Protein AF-A0A4Q2KKG2-F1 (afdb_monomer_lite)

Secondary structure (DSSP, 8-state):
-------------------------TTSPPHHHHHHHHHHHHHSPPPPPPPPPPPPPPPSS----------GGGGSPPPHHHHHHHHHHHHTTTT-PPPP-TTTTSS--SSSSSTT---SSSPPPPP-----SSSSPPPPTTSHHHHHHTTPPP----S---PPPP-------PPPPP-

Structure (mmCIF, N/CA/C/O backbone):
data_AF-A0A4Q2KKG2-F1
#
_entry.id   AF-A0A4Q2KKG2-F1
#
loop_
_atom_site.group_PDB
_atom_site.id
_atom_site.type_symbol
_atom_site.label_atom_id
_atom_site.label_alt_id
_atom_site.label_comp_id
_atom_site.label_asym_id
_atom_site.label_entity_id
_atom_site.label_seq_id
_atom_site.pdbx_PDB_ins_code
_atom_site.Cartn_x
_atom_site.Cartn_y
_atom_site.Cartn_z
_atom_site.occupancy
_atom_site.B_iso_or_equiv
_atom_site.auth_seq_id
_atom_site.auth_comp_id
_atom_site.auth_asym_id
_atom_site.auth_atom_id
_atom_site.pdbx_PDB_model_num
ATOM 1 N N . MET A 1 1 ? -82.188 29.270 29.504 1.00 36.91 1 MET A N 1
ATOM 2 C CA . MET A 1 1 ? -82.428 30.520 28.745 1.00 36.91 1 MET A CA 1
ATOM 3 C C . MET A 1 1 ? -81.160 30.789 27.943 1.00 36.91 1 MET A C 1
ATOM 5 O O . MET A 1 1 ? -80.137 31.021 28.559 1.00 36.91 1 MET A O 1
ATOM 9 N N . SER A 1 2 ? -81.101 30.351 26.677 1.00 42.38 2 SER A N 1
ATOM 10 C CA . SER A 1 2 ? -81.191 31.205 25.469 1.00 42.38 2 SER A CA 1
ATOM 11 C C . SER A 1 2 ? -80.157 32.347 25.517 1.00 42.38 2 SER A C 1
ATOM 13 O O . SER A 1 2 ? -80.208 33.150 26.438 1.00 42.38 2 SER A O 1
ATOM 15 N N . ARG A 1 3 ? -79.216 32.501 24.578 1.00 53.25 3 ARG A N 1
ATOM 16 C CA . ARG A 1 3 ? -79.430 32.648 23.129 1.00 53.25 3 ARG A CA 1
ATOM 17 C C . ARG A 1 3 ? -78.162 32.290 22.338 1.00 53.25 3 ARG A C 1
ATOM 19 O O . ARG A 1 3 ? -77.068 32.709 22.699 1.00 53.25 3 ARG A O 1
ATOM 26 N N . ASN A 1 4 ? -78.361 31.598 21.218 1.00 45.47 4 ASN A N 1
ATOM 27 C CA . ASN A 1 4 ? -77.428 31.524 20.093 1.00 45.47 4 ASN A CA 1
ATOM 28 C C . ASN A 1 4 ? -77.260 32.907 19.448 1.00 45.47 4 ASN A C 1
ATOM 30 O O . ASN A 1 4 ? -78.265 33.575 19.204 1.00 45.47 4 ASN A O 1
ATOM 34 N N . HIS A 1 5 ? -76.036 33.265 19.050 1.00 48.41 5 HIS A N 1
ATOM 35 C CA . HIS A 1 5 ? -75.810 34.204 17.952 1.00 48.41 5 HIS A CA 1
ATOM 36 C C . HIS A 1 5 ? -74.732 33.676 17.004 1.00 48.41 5 HIS A C 1
ATOM 38 O O . HIS A 1 5 ? -73.660 33.236 17.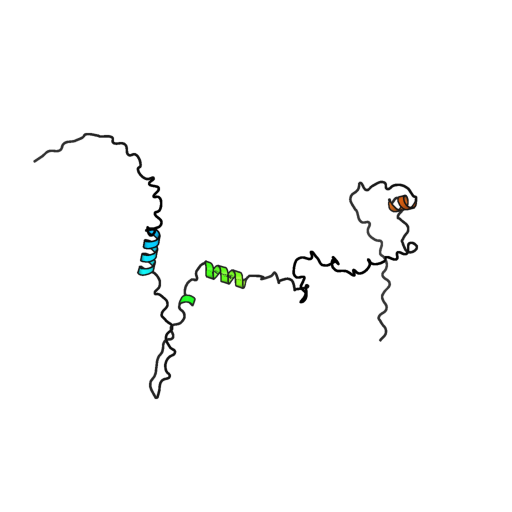408 1.00 48.41 5 HIS A O 1
ATOM 44 N N . LEU A 1 6 ? -75.117 33.685 15.734 1.00 45.44 6 LEU A N 1
ATOM 45 C CA . LEU A 1 6 ? -74.406 33.224 14.557 1.00 45.44 6 LEU A CA 1
ATOM 46 C C . LEU A 1 6 ? -73.546 34.371 13.993 1.00 45.44 6 LEU A C 1
ATOM 48 O O . LEU A 1 6 ? -74.016 35.504 13.954 1.00 45.44 6 LEU A O 1
ATOM 52 N N . ALA A 1 7 ? -72.375 34.004 13.466 1.00 46.03 7 ALA A N 1
ATOM 53 C CA . ALA A 1 7 ? -71.608 34.645 12.389 1.00 46.03 7 ALA A CA 1
ATOM 54 C C . ALA A 1 7 ? -70.982 36.042 12.595 1.00 46.03 7 ALA A C 1
ATOM 56 O O . ALA A 1 7 ? -71.674 37.053 12.623 1.00 46.03 7 ALA A O 1
ATOM 57 N N . LEU A 1 8 ? -69.645 36.100 12.492 1.00 47.59 8 LEU A N 1
ATOM 58 C CA . LEU A 1 8 ? -68.977 37.041 11.584 1.00 47.59 8 LEU A CA 1
ATOM 59 C C . LEU A 1 8 ? -67.579 36.525 11.202 1.00 47.59 8 LEU A C 1
ATOM 61 O O . LEU A 1 8 ? -66.758 36.215 12.060 1.00 47.59 8 LEU A O 1
ATOM 65 N N . ALA A 1 9 ? -67.343 36.407 9.898 1.00 49.50 9 ALA A N 1
ATOM 66 C CA . ALA A 1 9 ? -66.072 36.035 9.297 1.00 49.50 9 ALA A CA 1
ATOM 67 C C . ALA A 1 9 ? -65.031 37.155 9.451 1.00 49.50 9 ALA A C 1
ATOM 69 O O . ALA A 1 9 ? -65.341 38.321 9.207 1.00 49.50 9 ALA A O 1
ATOM 70 N N . LEU A 1 10 ? -63.786 36.791 9.767 1.00 48.16 10 LEU A N 1
ATOM 71 C CA . LEU A 1 10 ? -62.628 37.662 9.586 1.00 48.16 10 LEU A CA 1
ATOM 72 C C . LEU A 1 10 ? -61.458 36.832 9.051 1.00 48.16 10 LEU A C 1
ATOM 74 O O . LEU A 1 10 ? -60.843 36.038 9.758 1.00 48.16 10 LEU A O 1
ATOM 78 N N . LEU A 1 11 ? -61.223 37.005 7.751 1.00 51.19 11 LEU A N 1
ATOM 79 C CA . LEU A 1 11 ? -60.017 36.614 7.035 1.00 51.19 11 LEU A CA 1
ATOM 80 C C . LEU A 1 11 ? -58.808 37.294 7.691 1.00 51.19 11 LEU A C 1
ATOM 82 O O . LEU A 1 11 ? -58.611 38.494 7.519 1.00 51.19 11 LEU A O 1
ATOM 86 N N . PHE A 1 12 ? -57.984 36.523 8.396 1.00 50.44 12 PHE A N 1
ATOM 87 C CA . PHE A 1 12 ? -56.599 36.885 8.677 1.00 50.44 12 PHE A CA 1
ATOM 88 C C . PHE A 1 12 ? -55.702 35.900 7.936 1.00 50.44 12 PHE A C 1
ATOM 90 O O . PHE A 1 12 ? -55.772 34.692 8.152 1.00 50.44 12 PHE A O 1
ATOM 97 N N . GLY A 1 13 ? -54.915 36.430 7.000 1.00 46.22 13 GLY A N 1
ATOM 98 C CA . GLY A 1 13 ? -53.986 35.659 6.190 1.00 46.22 13 GLY A CA 1
ATOM 99 C C . GLY A 1 13 ? -52.983 34.914 7.062 1.00 46.22 13 GLY A C 1
ATOM 100 O O . GLY A 1 13 ? -52.224 35.518 7.816 1.00 46.22 13 GLY A O 1
ATOM 101 N N . THR A 1 14 ? -52.966 33.593 6.937 1.00 48.88 14 THR A N 1
ATOM 102 C CA . THR A 1 14 ? -51.909 32.741 7.470 1.00 48.88 14 THR A CA 1
ATOM 103 C C . THR A 1 14 ? -50.704 32.837 6.539 1.00 48.88 14 THR A C 1
ATOM 105 O O . THR A 1 14 ? -50.600 32.093 5.564 1.00 48.88 14 THR A O 1
ATOM 108 N N . ALA A 1 15 ? -49.798 33.774 6.812 1.00 54.59 15 ALA A N 1
ATOM 109 C CA . ALA A 1 15 ? -48.428 33.645 6.335 1.00 54.59 15 ALA A CA 1
ATOM 110 C C . ALA A 1 15 ? -47.778 32.473 7.098 1.00 54.59 15 ALA A C 1
ATOM 112 O O . ALA A 1 15 ? -47.859 32.456 8.330 1.00 54.59 15 ALA A O 1
ATOM 113 N N . PRO A 1 16 ? -47.161 31.480 6.431 1.00 49.91 16 PRO A N 1
ATOM 114 C CA . PRO A 1 16 ? -46.414 30.448 7.131 1.00 49.91 16 PRO A CA 1
ATOM 115 C C . PRO A 1 16 ? -45.134 31.074 7.696 1.0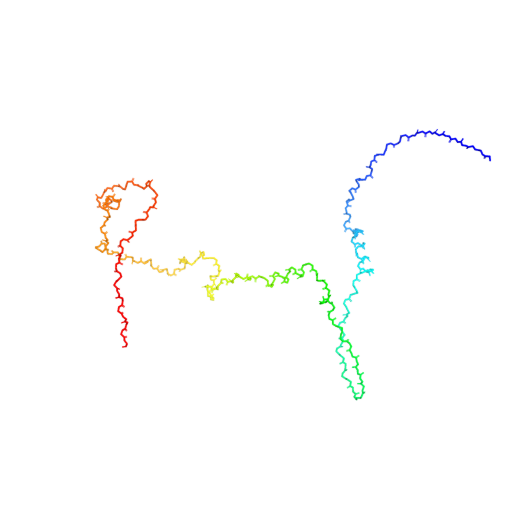0 49.91 16 PRO A C 1
ATOM 117 O O . PRO A 1 16 ? -44.154 31.303 6.992 1.00 49.91 16 PRO A O 1
ATOM 120 N N . LEU A 1 17 ? -45.169 31.374 8.990 1.00 52.78 17 LEU A N 1
ATOM 121 C CA . LEU A 1 17 ? -44.022 31.753 9.801 1.00 52.78 17 LEU A CA 1
ATOM 122 C C . LEU A 1 17 ? -43.310 30.466 10.253 1.00 52.78 17 LEU A C 1
ATOM 124 O O . LEU A 1 17 ? -43.498 30.014 11.376 1.00 52.78 17 LEU A O 1
ATOM 128 N N . ALA A 1 18 ? -42.561 29.817 9.361 1.00 49.69 18 ALA A N 1
ATOM 129 C CA . ALA A 1 18 ? -41.741 28.651 9.713 1.00 49.69 18 ALA A CA 1
ATOM 130 C C . ALA A 1 18 ? -40.532 28.505 8.776 1.00 49.69 18 ALA A C 1
ATOM 132 O O . ALA A 1 18 ? -40.305 27.467 8.168 1.00 49.69 18 ALA A O 1
ATOM 133 N N . ALA A 1 19 ? -39.755 29.575 8.651 1.00 48.41 19 ALA A N 1
ATOM 134 C CA . ALA A 1 19 ? -38.371 29.516 8.199 1.00 48.41 19 ALA A CA 1
ATOM 135 C C . ALA A 1 19 ? -37.532 30.292 9.218 1.00 48.41 19 ALA A C 1
ATOM 137 O O . ALA A 1 19 ? -36.989 31.352 8.929 1.00 48.41 19 ALA A O 1
ATOM 138 N N . GLN A 1 20 ? -37.515 29.807 10.462 1.00 52.31 20 GLN A N 1
ATOM 139 C CA . GLN A 1 20 ? -36.509 30.245 11.421 1.00 52.31 20 GLN A CA 1
ATOM 140 C C . GLN A 1 20 ? -35.276 29.385 11.164 1.00 52.31 20 GLN A C 1
ATOM 142 O O . GLN A 1 20 ? -35.143 28.291 11.705 1.00 52.31 20 GLN A O 1
ATOM 147 N N . THR A 1 21 ? -34.404 29.854 10.274 1.00 49.19 21 THR A N 1
ATOM 148 C CA . THR A 1 21 ? -33.001 29.444 10.275 1.00 49.19 21 THR A CA 1
ATOM 149 C C . THR A 1 21 ? -32.416 29.957 11.583 1.00 49.19 21 THR A C 1
ATOM 151 O O . THR A 1 21 ? -32.033 31.120 11.686 1.00 49.19 21 THR A O 1
ATOM 154 N N . ALA A 1 22 ? -32.461 29.125 12.620 1.00 54.97 22 ALA A N 1
ATOM 155 C CA . ALA A 1 22 ? -31.718 29.385 13.835 1.00 54.97 22 ALA A CA 1
ATOM 156 C C . ALA A 1 22 ? -30.234 29.231 13.486 1.00 54.97 22 ALA A C 1
ATOM 158 O O . ALA A 1 22 ? -29.765 28.120 13.240 1.00 54.97 22 ALA A O 1
ATOM 159 N N . ASP A 1 23 ? -29.522 30.355 13.416 1.00 50.38 23 ASP A N 1
ATOM 160 C CA . ASP A 1 23 ? -28.075 30.375 13.596 1.00 50.38 23 ASP A CA 1
ATOM 161 C C . ASP A 1 23 ? -27.766 29.585 14.874 1.00 50.38 23 ASP A C 1
ATOM 163 O O . ASP A 1 23 ? -28.239 29.920 15.963 1.00 50.38 23 ASP A O 1
ATOM 167 N N . ARG A 1 24 ? -27.058 28.466 14.716 1.00 56.72 24 ARG A N 1
ATOM 168 C CA . ARG A 1 24 ? -26.729 27.553 15.809 1.00 56.72 24 ARG A CA 1
ATOM 169 C C . ARG A 1 24 ? -25.682 28.239 16.686 1.00 56.72 24 ARG A C 1
ATOM 171 O O . ARG A 1 24 ? -24.545 28.420 16.259 1.00 56.72 24 ARG A O 1
ATOM 178 N N . ASP A 1 25 ? -26.078 28.649 17.886 1.00 57.16 25 ASP A N 1
ATOM 179 C CA . ASP A 1 25 ? -25.162 29.156 18.906 1.00 57.16 25 ASP A CA 1
ATOM 180 C C . ASP A 1 25 ? -24.184 28.033 19.309 1.00 57.16 25 ASP A C 1
ATOM 182 O O . ASP A 1 25 ? -24.644 26.975 19.750 1.00 57.16 25 ASP A O 1
ATOM 186 N N . PRO A 1 26 ? -22.854 28.210 19.170 1.00 57.62 26 PRO A N 1
ATOM 187 C CA . PRO A 1 26 ? -21.859 27.165 19.439 1.00 57.62 26 PRO A CA 1
ATOM 188 C C . PRO A 1 26 ? -21.769 26.724 20.914 1.00 57.62 26 PRO A C 1
ATOM 190 O O . PRO A 1 26 ? -20.940 25.877 21.238 1.00 57.62 26 PRO A O 1
ATOM 193 N N . GLY A 1 27 ? -22.589 27.291 21.807 1.00 61.19 27 GLY A N 1
ATOM 194 C CA . GLY A 1 27 ? -22.712 26.892 23.212 1.00 61.19 27 GLY A CA 1
ATOM 195 C C . GLY A 1 27 ? -24.001 26.145 23.577 1.00 61.19 27 GLY A C 1
ATOM 196 O O . GLY A 1 27 ? -24.140 25.741 24.730 1.00 61.19 27 GLY A O 1
ATOM 197 N N . THR A 1 28 ? -24.941 25.960 22.643 1.00 62.03 28 THR A N 1
ATOM 198 C CA . THR A 1 28 ? -26.201 25.244 22.905 1.00 62.03 28 THR A CA 1
ATOM 199 C C . THR A 1 28 ? -26.062 23.785 22.468 1.00 62.03 28 THR A C 1
ATOM 201 O O . THR A 1 28 ? -25.843 23.519 21.285 1.00 62.03 28 THR A O 1
ATOM 204 N N . THR A 1 29 ? -26.182 22.843 23.411 1.00 67.19 29 THR A N 1
ATOM 205 C CA . THR A 1 29 ? -26.264 21.406 23.109 1.00 67.19 29 THR A CA 1
ATOM 206 C C . THR A 1 29 ? -27.388 21.169 22.108 1.00 67.19 29 THR A C 1
ATOM 208 O O . THR A 1 29 ? -28.479 21.726 22.242 1.00 67.19 29 THR A O 1
ATOM 211 N N . ASP A 1 30 ? -27.114 20.393 21.058 1.00 83.69 30 ASP A N 1
ATOM 212 C CA . ASP A 1 30 ? -28.139 20.046 20.083 1.00 83.69 30 ASP A CA 1
ATOM 213 C C . ASP A 1 30 ? -29.253 19.281 20.818 1.00 83.69 30 ASP A C 1
ATOM 215 O O . ASP A 1 30 ? -28.981 18.195 21.335 1.00 83.69 30 ASP A O 1
ATOM 219 N N . PRO A 1 31 ? -30.499 19.794 20.883 1.00 84.44 31 PRO A N 1
ATOM 220 C CA . PRO A 1 31 ? -31.584 19.100 21.578 1.00 84.44 31 PRO A CA 1
ATOM 221 C C . PRO A 1 31 ? -31.833 17.696 21.007 1.00 84.44 31 PRO A C 1
ATOM 223 O O . PRO A 1 31 ? -32.410 16.844 21.680 1.00 84.44 31 PRO A O 1
ATOM 226 N N . VAL A 1 32 ? -31.396 17.443 19.768 1.00 88.38 32 VAL A N 1
ATOM 227 C CA . VAL A 1 32 ? -31.414 16.117 19.151 1.00 88.38 32 VAL A CA 1
ATOM 228 C C . VAL A 1 32 ? -30.362 15.193 19.772 1.00 88.38 32 VAL A C 1
ATOM 230 O O . VAL A 1 32 ? -30.691 14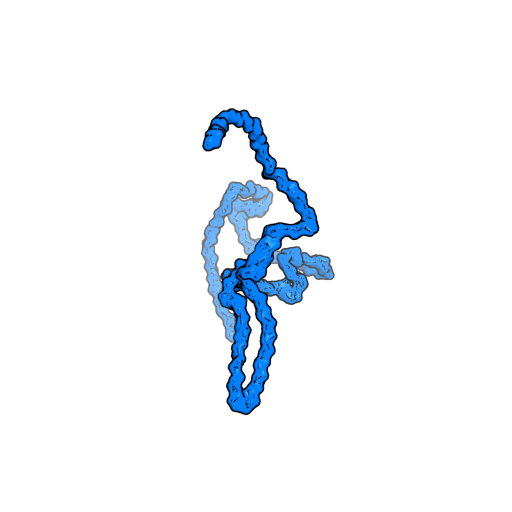.057 20.103 1.00 88.38 32 VAL A O 1
ATOM 233 N N . GLU A 1 33 ? -29.127 15.659 19.971 1.00 87.75 33 GLU A N 1
ATOM 234 C CA . GLU A 1 33 ? -28.077 14.862 20.625 1.00 87.75 33 GLU A CA 1
ATOM 235 C C . GLU A 1 33 ? -28.433 14.564 22.083 1.00 87.75 33 GLU A C 1
ATOM 237 O O . GLU A 1 33 ? -28.326 13.418 22.511 1.00 87.75 33 GLU A O 1
ATOM 242 N N . GLU A 1 34 ? -28.975 15.544 22.809 1.00 91.38 34 GLU A N 1
ATOM 243 C CA . GLU A 1 34 ? -29.440 15.348 24.188 1.00 91.38 34 GLU A CA 1
ATOM 244 C C . GLU A 1 34 ? -30.563 14.298 24.272 1.00 91.38 34 GLU A C 1
ATOM 246 O O . GLU A 1 34 ? -30.573 13.454 25.169 1.00 91.38 34 GLU A O 1
ATOM 251 N N . ALA A 1 35 ? -31.483 14.285 23.301 1.00 90.62 35 ALA A N 1
ATOM 252 C CA . ALA A 1 35 ? -32.517 13.257 23.219 1.00 90.62 35 ALA A CA 1
ATOM 253 C C . ALA A 1 35 ? -31.937 11.859 22.935 1.00 90.62 35 ALA A C 1
ATOM 255 O O . ALA A 1 35 ? -32.428 10.869 23.487 1.00 90.62 35 ALA A O 1
ATOM 256 N N . PHE A 1 36 ? -30.895 11.758 22.102 1.00 92.62 36 PHE A N 1
ATOM 257 C CA . PHE A 1 36 ? -30.202 10.492 21.845 1.00 92.62 36 PHE A CA 1
ATOM 258 C C . PHE A 1 36 ? -29.398 10.001 23.052 1.00 92.62 36 PHE A C 1
ATOM 260 O O . PHE A 1 36 ? -29.354 8.792 23.292 1.00 92.62 36 PHE A O 1
ATOM 267 N N . ASP A 1 37 ? -28.795 10.902 23.823 1.00 89.81 37 ASP A N 1
ATOM 268 C CA . ASP A 1 37 ? -28.086 10.558 25.058 1.00 89.81 37 ASP A CA 1
ATOM 269 C C . ASP A 1 37 ? -29.063 10.093 26.139 1.00 89.81 37 ASP A C 1
ATOM 271 O O . ASP A 1 37 ? -28.890 9.012 26.696 1.00 89.81 37 ASP A O 1
ATOM 275 N N . ALA A 1 38 ? -30.178 10.804 26.329 1.00 91.62 38 A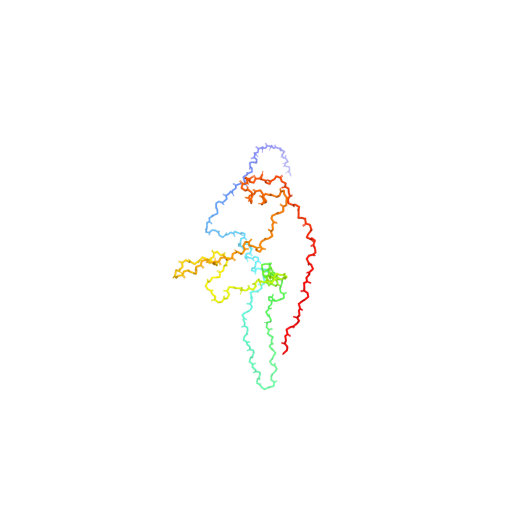LA A N 1
ATOM 276 C CA . ALA A 1 38 ? -31.236 10.377 27.242 1.00 91.62 38 ALA A CA 1
ATOM 277 C C . ALA A 1 38 ? -31.838 9.014 26.849 1.00 91.62 38 ALA A C 1
ATOM 279 O O . ALA A 1 38 ? -32.152 8.191 27.711 1.00 91.62 38 ALA A O 1
ATOM 280 N N . ALA A 1 39 ? -31.990 8.744 25.547 1.00 92.25 39 ALA A N 1
ATOM 281 C CA . ALA A 1 39 ? -32.441 7.442 25.062 1.00 92.25 39 ALA A CA 1
ATOM 282 C C . ALA A 1 39 ? -31.402 6.337 25.312 1.00 92.25 39 ALA A C 1
ATOM 284 O O . ALA A 1 39 ? -31.783 5.225 25.682 1.00 92.25 39 ALA A O 1
ATOM 285 N N . ARG A 1 40 ? -30.105 6.631 25.144 1.00 86.88 40 ARG A N 1
ATOM 286 C CA . ARG A 1 40 ? -29.012 5.708 25.489 1.00 86.88 40 ARG A CA 1
ATOM 287 C C . ARG A 1 40 ? -28.949 5.434 26.988 1.00 86.88 40 ARG A C 1
ATOM 289 O O . ARG A 1 40 ? -28.760 4.287 27.364 1.00 86.88 40 ARG A O 1
ATOM 296 N N . ASP A 1 41 ? -29.193 6.420 27.835 1.00 87.88 41 ASP A N 1
ATOM 297 C CA . ASP A 1 41 ? -29.216 6.204 29.283 1.00 87.88 41 ASP A CA 1
ATOM 298 C C . ASP A 1 41 ? -30.447 5.401 29.728 1.00 87.88 41 ASP A C 1
ATOM 300 O O . ASP A 1 41 ? -30.359 4.553 30.616 1.00 87.88 41 ASP A O 1
ATOM 304 N N . ALA A 1 42 ? -31.604 5.638 29.100 1.00 91.50 42 ALA A N 1
ATOM 305 C CA . ALA A 1 42 ? -32.852 4.964 29.455 1.00 91.50 42 ALA A CA 1
ATOM 306 C C . ALA A 1 42 ? -32.964 3.535 28.894 1.00 91.50 42 ALA A C 1
ATOM 308 O O . ALA A 1 42 ? -33.526 2.658 29.552 1.00 91.50 42 ALA A O 1
ATOM 309 N N . TYR A 1 43 ? -32.473 3.307 27.673 1.00 87.94 43 TYR A N 1
ATOM 310 C CA . TYR A 1 43 ? -32.681 2.062 26.922 1.00 87.94 43 TYR A CA 1
ATOM 311 C C . TYR A 1 43 ? -31.390 1.427 26.400 1.00 87.94 43 TYR A C 1
ATOM 313 O O . TYR A 1 43 ? -31.435 0.337 25.824 1.00 87.94 43 TYR A O 1
ATOM 321 N N . GLY A 1 44 ? -30.249 2.095 26.553 1.00 81.12 44 GLY A N 1
ATOM 322 C CA . GLY A 1 44 ? -28.964 1.570 26.125 1.00 81.12 44 GLY A CA 1
ATOM 323 C C . GLY A 1 44 ? -28.486 0.420 27.009 1.00 81.12 44 GLY A C 1
ATOM 324 O O . GLY A 1 44 ? -28.976 0.204 28.122 1.00 81.12 44 GLY A O 1
ATOM 325 N N . PRO A 1 45 ? -27.533 -0.373 26.501 1.00 76.38 45 PRO A N 1
ATOM 326 C CA . PRO A 1 45 ? -26.959 -1.462 27.268 1.00 76.38 45 PRO A CA 1
ATOM 327 C C . PRO A 1 45 ? -26.250 -0.908 28.513 1.00 76.38 45 PRO A C 1
ATOM 329 O O . PRO A 1 45 ? -25.622 0.151 28.436 1.00 76.38 45 PRO A O 1
ATOM 332 N N . PRO A 1 46 ? -26.289 -1.628 29.648 1.00 74.00 46 PRO A N 1
ATOM 333 C CA . PRO A 1 46 ? -25.511 -1.233 30.810 1.00 74.00 46 PRO A CA 1
ATOM 334 C C . PRO A 1 46 ? -24.021 -1.169 30.431 1.00 74.00 46 PRO A C 1
ATOM 336 O O . PRO A 1 46 ? -23.559 -2.016 29.650 1.00 74.00 46 PRO A O 1
ATOM 339 N N . PRO A 1 47 ? -23.265 -0.192 30.966 1.00 70.88 47 PRO A N 1
ATOM 340 C CA . PRO A 1 47 ? -21.834 -0.091 30.714 1.00 70.88 47 PRO A CA 1
ATOM 341 C C . PRO A 1 47 ? -21.132 -1.399 31.109 1.00 70.88 47 PRO A C 1
ATOM 343 O O . PRO A 1 47 ? -21.611 -2.106 32.006 1.00 70.88 47 PRO A O 1
ATOM 346 N N . PRO A 1 48 ? -20.017 -1.755 30.442 1.00 68.50 48 PRO A N 1
ATOM 347 C CA . PRO A 1 48 ? -19.299 -2.981 30.753 1.00 68.50 48 PRO A CA 1
ATOM 348 C C . PRO A 1 48 ? -18.921 -2.990 32.234 1.00 68.50 48 PRO A C 1
ATOM 350 O O . PRO A 1 48 ? -18.384 -2.012 32.760 1.00 68.50 48 PRO A O 1
ATOM 353 N N . ALA A 1 49 ? -19.239 -4.093 32.912 1.00 67.19 49 ALA A N 1
ATOM 354 C CA . ALA A 1 49 ? -18.842 -4.265 34.298 1.00 67.19 49 ALA A CA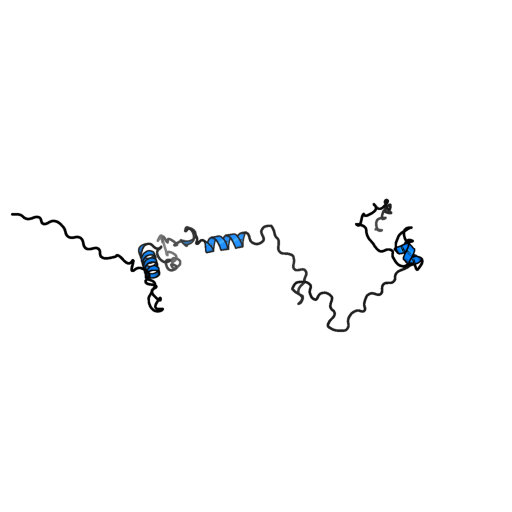 1
ATOM 355 C C . ALA A 1 49 ? -17.305 -4.220 34.386 1.00 67.19 49 ALA A C 1
ATOM 357 O O . ALA A 1 49 ? -16.634 -4.760 33.500 1.00 67.19 49 ALA A O 1
ATOM 358 N N . PRO A 1 50 ? -16.734 -3.591 35.428 1.00 65.25 50 PRO A N 1
ATOM 359 C CA . PRO A 1 50 ? -15.294 -3.625 35.636 1.00 65.25 50 PRO A CA 1
ATOM 360 C C . PRO A 1 50 ? -14.812 -5.083 35.720 1.00 65.25 50 PRO A C 1
ATOM 362 O O . PRO A 1 50 ? -15.559 -5.940 36.209 1.00 65.25 50 PRO A O 1
ATOM 365 N N . PRO A 1 51 ? -13.581 -5.380 35.260 1.00 64.88 51 PRO A N 1
ATOM 366 C CA . PRO A 1 51 ? -13.032 -6.726 35.342 1.00 64.88 51 PRO A CA 1
ATOM 367 C C . PRO A 1 51 ? -13.043 -7.180 36.803 1.00 64.88 51 PRO A C 1
ATOM 369 O O . PRO A 1 51 ? -12.468 -6.522 37.673 1.00 64.88 51 PRO A O 1
ATOM 372 N N . GLN A 1 52 ? -13.749 -8.277 37.079 1.00 63.75 52 GLN A N 1
ATOM 373 C CA . GLN A 1 52 ? -13.761 -8.862 38.414 1.00 63.75 52 GLN A CA 1
ATOM 374 C C . GLN A 1 52 ? -12.428 -9.575 38.664 1.00 63.75 52 GLN A C 1
ATOM 376 O O . GLN A 1 52 ? -11.892 -10.181 37.733 1.00 63.75 52 GLN A O 1
ATOM 381 N N . PRO A 1 53 ? -11.880 -9.500 39.890 1.00 64.19 53 PRO A N 1
ATOM 382 C CA . PRO A 1 53 ? -10.669 -10.232 40.232 1.00 64.19 53 PRO A CA 1
ATOM 383 C C . PRO A 1 53 ? -10.883 -11.736 40.025 1.00 64.19 53 PRO A C 1
ATOM 385 O O . PRO A 1 53 ? -11.983 -12.250 40.247 1.00 64.19 53 PRO A O 1
ATOM 388 N N . ASP A 1 54 ? -9.825 -12.436 39.613 1.00 69.56 54 ASP A N 1
ATOM 389 C CA . ASP A 1 54 ? -9.811 -13.896 39.647 1.00 69.56 54 ASP A CA 1
ATOM 390 C C . ASP A 1 54 ? -10.121 -14.361 41.071 1.00 69.56 54 ASP A C 1
ATOM 392 O O . ASP A 1 54 ? -9.617 -13.803 42.049 1.00 69.56 54 ASP A O 1
ATOM 396 N N . CYS A 1 55 ? -10.981 -15.368 41.188 1.00 72.00 55 CYS A N 1
ATOM 397 C CA . CYS A 1 55 ? -11.408 -15.830 42.494 1.00 72.00 55 CYS A CA 1
ATOM 398 C C . CYS A 1 55 ? -10.257 -16.402 43.305 1.00 72.00 55 CYS A C 1
ATOM 400 O O . CYS A 1 55 ? -9.426 -17.157 42.795 1.00 72.00 55 CYS A O 1
ATOM 402 N N . GLU A 1 56 ? -10.260 -16.074 44.593 1.00 73.81 56 GLU A N 1
ATOM 403 C CA . GLU A 1 56 ? -9.370 -16.697 45.559 1.00 73.81 56 GLU A CA 1
ATOM 404 C C . GLU A 1 56 ? -9.616 -18.212 45.575 1.00 73.81 56 GLU A C 1
ATOM 406 O O . GLU A 1 56 ? -10.752 -18.688 45.480 1.00 73.81 56 GLU A O 1
ATOM 411 N N . GLN A 1 57 ? -8.529 -18.982 45.646 1.00 72.31 57 GLN A N 1
ATOM 412 C CA . GLN A 1 57 ? -8.628 -20.433 45.749 1.00 72.31 57 GLN A CA 1
ATOM 413 C C . GLN A 1 57 ? -9.274 -20.803 47.091 1.00 72.31 57 GLN A C 1
ATOM 415 O O . GLN A 1 57 ? -8.846 -20.279 48.120 1.00 72.31 57 GLN A O 1
ATOM 420 N N . PRO A 1 58 ? -10.271 -21.706 47.109 1.00 74.25 58 PRO A N 1
ATOM 421 C CA . PRO A 1 58 ? -10.881 -22.140 48.358 1.00 74.25 58 PRO A CA 1
ATOM 422 C C . PRO A 1 58 ? -9.861 -22.862 49.244 1.00 74.25 58 PRO A C 1
ATOM 424 O O . PRO A 1 58 ? -9.122 -23.729 48.770 1.00 74.25 58 PRO A O 1
ATOM 427 N N . GLU A 1 59 ? -9.870 -22.569 50.546 1.00 79.69 59 GLU A N 1
ATOM 428 C CA . GLU A 1 59 ? -9.162 -23.368 51.547 1.00 79.69 59 GLU A CA 1
ATOM 429 C C . GLU A 1 59 ? -10.119 -24.376 52.206 1.00 79.69 59 GLU A C 1
ATOM 431 O O . GLU A 1 59 ? -11.163 -24.025 52.754 1.00 79.69 59 GLU A O 1
ATOM 436 N N . GLY A 1 60 ? -9.757 -25.661 52.183 1.00 80.06 60 GLY A N 1
ATOM 437 C CA . GLY A 1 60 ? -10.527 -26.720 52.840 1.00 80.06 60 GLY A CA 1
ATOM 438 C C . GLY A 1 60 ? -11.691 -27.262 52.001 1.00 80.06 60 GLY A C 1
ATOM 439 O O . GLY A 1 60 ? -11.520 -27.584 50.830 1.00 80.06 60 GLY A O 1
ATOM 440 N N . ASN A 1 61 ? -12.860 -27.450 52.623 1.00 82.69 61 ASN A N 1
ATOM 441 C CA . ASN A 1 61 ? -14.014 -28.149 52.026 1.00 82.69 61 ASN A CA 1
ATOM 442 C C . ASN A 1 61 ? -15.103 -27.192 51.504 1.00 82.69 61 ASN A C 1
ATOM 444 O O . ASN A 1 61 ? -16.265 -27.583 51.379 1.00 82.69 61 ASN A O 1
ATOM 448 N N . GLU A 1 62 ? -14.756 -25.929 51.263 1.00 81.38 62 GLU A N 1
ATOM 449 C CA . GLU A 1 62 ? -15.682 -24.915 50.769 1.00 81.38 62 GLU A CA 1
ATOM 450 C C . GLU A 1 62 ? -15.767 -24.954 49.237 1.00 81.38 62 GLU A C 1
ATOM 452 O O . GLU A 1 62 ? -14.754 -24.938 48.538 1.00 81.38 62 GLU A O 1
ATOM 457 N N . ILE A 1 63 ? -16.988 -25.009 48.701 1.00 78.56 63 ILE A N 1
ATOM 458 C CA . ILE A 1 63 ? -17.224 -24.910 47.259 1.00 78.56 63 ILE A CA 1
ATOM 459 C C . ILE A 1 63 ? -17.405 -23.431 46.922 1.00 78.56 63 ILE A C 1
ATOM 461 O O . ILE A 1 63 ? -18.497 -22.883 47.071 1.00 78.56 63 ILE A O 1
ATOM 465 N N . VAL A 1 64 ? -16.341 -22.791 46.442 1.00 77.38 64 VAL A N 1
ATOM 466 C CA . VAL A 1 64 ? -16.411 -21.429 45.903 1.00 77.38 64 VAL A CA 1
ATOM 467 C C . VAL A 1 64 ? -16.909 -21.500 44.456 1.00 77.38 64 VAL A C 1
ATOM 469 O O . VAL A 1 64 ? -16.205 -21.973 43.563 1.00 77.38 64 VAL A O 1
ATOM 472 N N . VAL A 1 65 ? -18.151 -21.060 44.222 1.00 76.69 65 VAL A N 1
ATOM 473 C CA . VAL A 1 65 ? -18.740 -20.950 42.877 1.00 76.69 65 VAL A CA 1
ATOM 474 C C . VAL A 1 65 ? -18.570 -19.524 42.380 1.00 76.69 65 VAL A C 1
ATOM 476 O O . VAL A 1 65 ? -19.304 -18.621 42.776 1.00 76.69 65 VAL A O 1
ATOM 479 N N . CYS A 1 66 ? -17.621 -19.339 41.472 1.00 73.94 66 CYS A N 1
ATOM 480 C CA . CYS A 1 66 ? -17.409 -18.072 40.797 1.00 73.94 66 CYS A CA 1
ATOM 481 C C . CYS A 1 66 ? -17.934 -18.100 39.370 1.00 73.94 66 CYS A C 1
ATOM 483 O O . CYS A 1 66 ? -17.529 -18.939 38.565 1.00 73.94 66 CYS A O 1
ATOM 485 N N . ALA A 1 67 ? -18.802 -17.148 39.037 1.00 68.06 67 ALA A N 1
ATOM 486 C CA . ALA A 1 67 ? -19.190 -16.892 37.660 1.00 68.06 67 ALA A CA 1
ATOM 487 C C . ALA A 1 67 ? -18.217 -15.874 37.058 1.00 68.06 67 ALA A C 1
ATOM 489 O O . ALA A 1 67 ? -18.227 -14.701 37.434 1.00 68.06 67 ALA A O 1
ATOM 490 N N . ARG A 1 68 ? -17.377 -16.311 36.112 1.00 67.12 68 ARG A N 1
ATOM 491 C CA . ARG A 1 68 ? -16.650 -15.365 35.259 1.00 67.12 68 ARG A CA 1
ATOM 492 C C . ARG A 1 68 ? -17.671 -14.688 34.356 1.00 67.12 68 ARG A C 1
ATOM 494 O O . ARG A 1 68 ? -18.391 -15.366 33.627 1.00 67.12 68 ARG A O 1
ATOM 501 N N . LEU A 1 69 ? -17.746 -13.364 34.427 1.00 68.88 69 LEU A N 1
ATOM 502 C CA . LEU A 1 69 ? -18.506 -12.589 33.457 1.00 68.88 69 LEU A CA 1
ATOM 503 C C . LEU A 1 69 ? -17.767 -12.695 32.124 1.00 68.88 69 LEU A C 1
ATOM 505 O O . LEU A 1 69 ? -16.691 -12.129 31.955 1.00 68.88 69 LEU A O 1
ATOM 509 N N . GLU A 1 70 ? -18.316 -13.487 31.207 1.00 68.25 70 GLU A N 1
ATOM 510 C CA . GLU A 1 70 ? -17.818 -13.536 29.838 1.00 68.25 70 GLU A CA 1
ATOM 511 C C . GLU A 1 70 ? -18.010 -12.170 29.179 1.00 68.25 70 GLU A C 1
ATOM 513 O O . GLU A 1 70 ? -18.985 -11.464 29.458 1.00 68.25 70 GLU A O 1
ATOM 518 N N . GLU A 1 71 ? -17.082 -11.813 28.294 1.00 70.88 71 GLU A N 1
ATOM 519 C CA . GLU A 1 71 ? -17.137 -10.579 27.518 1.00 70.88 71 GLU A CA 1
ATOM 520 C C . GLU A 1 71 ? -18.432 -10.540 26.694 1.00 70.88 71 GLU A C 1
ATOM 522 O O . GLU A 1 71 ? -18.587 -11.251 25.707 1.00 70.88 71 GLU A O 1
ATOM 527 N N . GLN A 1 72 ? -19.411 -9.743 27.113 1.00 71.75 72 GLN A N 1
ATOM 528 C CA . GLN A 1 72 ? -20.754 -9.797 26.529 1.00 71.75 72 GLN A CA 1
ATOM 529 C C . GLN A 1 72 ? -20.804 -9.242 25.098 1.00 71.75 72 GLN A C 1
ATOM 531 O O . GLN A 1 72 ? -21.751 -9.533 24.368 1.00 71.75 72 GLN A O 1
ATOM 536 N N . SER A 1 73 ? -19.807 -8.454 24.670 1.00 70.81 73 SER A N 1
ATOM 537 C CA . SER A 1 73 ? -19.743 -7.921 23.299 1.00 70.81 73 SER A CA 1
ATOM 538 C C . SER A 1 73 ? -19.658 -9.006 22.224 1.00 70.81 73 SER A C 1
ATOM 540 O O . SER A 1 73 ? -20.123 -8.778 21.112 1.00 70.81 73 SER A O 1
ATOM 542 N N . GLN A 1 74 ? -19.165 -10.206 22.548 1.00 70.81 74 GLN A N 1
ATOM 543 C CA . GLN A 1 74 ? -19.085 -11.313 21.588 1.00 70.81 74 GLN A CA 1
ATOM 544 C C . GLN A 1 74 ? -20.457 -11.881 21.181 1.00 70.81 74 GLN A C 1
ATOM 546 O O . GLN A 1 74 ? -20.578 -12.468 20.110 1.00 70.81 74 GLN A O 1
ATOM 551 N N . PHE A 1 75 ? -21.488 -11.694 22.012 1.00 76.75 75 PHE A N 1
ATOM 552 C CA . PHE A 1 75 ? -22.858 -12.155 21.749 1.00 76.75 75 PHE A CA 1
ATOM 553 C C . PHE A 1 75 ? -23.767 -11.053 21.194 1.00 76.75 75 PHE A C 1
ATOM 555 O O . PHE A 1 75 ? -24.949 -11.289 20.939 1.00 76.75 75 PHE A O 1
ATOM 562 N N . ARG A 1 76 ? -23.244 -9.834 21.038 1.00 79.00 76 ARG A N 1
ATOM 563 C CA . ARG A 1 76 ? -23.984 -8.700 20.487 1.00 79.00 76 ARG A CA 1
ATOM 564 C C . ARG A 1 76 ? -23.778 -8.630 18.979 1.00 79.00 76 ARG A C 1
ATOM 566 O O . ARG A 1 76 ? -22.744 -9.045 18.461 1.00 79.00 76 ARG A O 1
ATOM 573 N N . ILE A 1 77 ? -24.766 -8.071 18.282 1.00 80.19 77 ILE A N 1
ATOM 574 C CA . ILE A 1 77 ? -24.564 -7.639 16.899 1.00 80.19 77 ILE A CA 1
ATOM 575 C C . ILE A 1 77 ? -23.495 -6.546 16.935 1.00 80.19 77 ILE A C 1
ATOM 577 O O . ILE A 1 77 ? -23.605 -5.601 17.720 1.00 80.19 77 ILE A O 1
ATOM 581 N N . ARG A 1 78 ? -22.428 -6.740 16.158 1.00 80.88 78 ARG A N 1
ATOM 582 C CA . ARG A 1 78 ? -21.321 -5.785 16.072 1.00 80.88 78 ARG A CA 1
ATOM 583 C C . ARG A 1 78 ? -21.771 -4.515 15.363 1.00 80.88 78 ARG A C 1
ATOM 585 O O . ARG A 1 78 ? -22.791 -4.524 14.677 1.00 80.88 78 ARG A O 1
ATOM 592 N N . SER A 1 79 ? -21.027 -3.431 15.557 1.00 85.44 79 SER A N 1
ATOM 593 C CA . SER A 1 79 ? -21.252 -2.232 14.755 1.00 85.44 79 SER A CA 1
ATOM 594 C C . SER A 1 79 ? -20.980 -2.538 13.278 1.00 85.44 79 SER A C 1
ATOM 596 O O . SER A 1 79 ? -20.198 -3.442 12.963 1.00 85.44 79 SER A O 1
ATOM 598 N N . ASP A 1 80 ? -21.623 -1.791 12.382 1.00 86.50 80 ASP A N 1
ATOM 599 C CA . ASP A 1 80 ? -21.405 -1.943 10.940 1.00 86.50 80 ASP A CA 1
ATOM 600 C C . ASP A 1 80 ? -19.921 -1.729 10.592 1.00 86.50 80 ASP A C 1
ATOM 602 O O . ASP A 1 80 ? -19.334 -2.531 9.872 1.00 86.50 80 ASP A O 1
ATOM 606 N N . GLU A 1 81 ? -19.279 -0.727 11.204 1.00 91.56 81 GLU A N 1
ATOM 607 C CA . GLU A 1 81 ? -17.853 -0.426 11.024 1.00 91.56 81 GLU A CA 1
ATOM 608 C C . GLU A 1 81 ? -16.944 -1.592 11.451 1.00 91.56 81 GLU A C 1
ATOM 610 O O . GLU A 1 81 ? -16.030 -1.972 10.716 1.00 91.56 81 GLU A O 1
ATOM 615 N N . ASP A 1 82 ? -17.196 -2.204 12.614 1.00 88.56 82 ASP A N 1
ATOM 616 C CA . ASP A 1 82 ? -16.398 -3.343 13.087 1.00 88.56 82 ASP A CA 1
ATOM 617 C C . ASP A 1 82 ? -16.538 -4.553 12.154 1.00 88.56 82 ASP A C 1
ATOM 619 O O . ASP A 1 82 ? -15.549 -5.221 11.838 1.00 88.56 82 ASP A O 1
ATOM 623 N N . ALA A 1 83 ? -17.763 -4.831 11.697 1.00 89.25 83 ALA A N 1
ATOM 624 C CA . ALA A 1 83 ? -18.045 -5.944 10.796 1.00 89.25 83 ALA A CA 1
ATOM 625 C C . ALA A 1 83 ? -17.397 -5.742 9.415 1.00 89.25 83 ALA A C 1
ATOM 627 O O . ALA A 1 83 ? -16.819 -6.680 8.857 1.00 89.25 83 ALA A O 1
ATOM 628 N N . GLU A 1 84 ? -17.456 -4.523 8.876 1.00 93.81 84 GLU A N 1
ATOM 629 C CA . GLU A 1 84 ? -16.817 -4.156 7.611 1.00 93.81 84 GLU A CA 1
ATOM 630 C C . GLU A 1 84 ? -15.292 -4.261 7.693 1.00 93.81 84 GLU A C 1
ATOM 632 O O . GLU A 1 84 ? -14.670 -4.858 6.809 1.00 93.81 84 GLU A O 1
ATOM 637 N N . ASN A 1 85 ? -14.687 -3.749 8.768 1.00 93.81 85 ASN A N 1
ATOM 638 C CA . ASN A 1 85 ? -13.243 -3.820 8.989 1.00 93.81 85 ASN A CA 1
ATOM 639 C C . ASN A 1 85 ? -12.749 -5.267 9.110 1.00 93.81 85 ASN A C 1
ATOM 641 O O . ASN A 1 85 ? -11.737 -5.633 8.507 1.00 93.81 85 ASN A O 1
ATOM 645 N N . GLU A 1 86 ? -13.467 -6.111 9.854 1.00 90.12 86 GLU A N 1
ATOM 646 C CA . GLU A 1 86 ? -13.139 -7.531 9.994 1.00 90.12 86 GLU A CA 1
ATOM 647 C C . GLU A 1 86 ? -13.264 -8.269 8.656 1.00 90.12 86 GLU A C 1
ATOM 649 O O . GLU A 1 86 ? -12.362 -9.019 8.272 1.00 90.12 86 GLU A O 1
ATOM 654 N N . TYR A 1 87 ? -14.339 -8.017 7.904 1.00 92.00 87 TYR A N 1
ATOM 655 C CA . TYR A 1 87 ? -14.518 -8.587 6.572 1.00 92.00 87 TYR A CA 1
ATOM 656 C C . TYR A 1 87 ? -13.411 -8.140 5.610 1.00 92.00 87 TYR A C 1
ATOM 658 O O . TYR A 1 87 ? -12.834 -8.971 4.902 1.00 92.00 87 TYR A O 1
ATOM 666 N N . ALA A 1 88 ? -13.071 -6.850 5.605 1.00 92.94 88 ALA A N 1
ATOM 667 C CA . ALA A 1 88 ? -11.983 -6.307 4.802 1.00 92.94 88 ALA A CA 1
ATOM 668 C C . ALA A 1 88 ? -10.646 -6.962 5.171 1.00 92.94 88 ALA A C 1
ATOM 670 O O . ALA A 1 88 ? -9.927 -7.416 4.285 1.00 92.94 88 ALA A O 1
ATOM 671 N N . ALA A 1 89 ? -10.338 -7.109 6.460 1.00 91.06 89 ALA A N 1
ATOM 672 C CA . ALA A 1 89 ? -9.126 -7.783 6.920 1.00 91.06 89 ALA A CA 1
ATOM 673 C C . ALA A 1 89 ? -9.099 -9.282 6.566 1.00 91.06 89 ALA A C 1
ATOM 675 O O . ALA A 1 89 ? -8.054 -9.821 6.205 1.00 91.06 89 ALA A O 1
ATOM 676 N N . ALA A 1 90 ? -10.240 -9.969 6.630 1.00 90.06 90 ALA A N 1
ATOM 677 C CA . ALA A 1 90 ? -10.343 -11.387 6.283 1.00 90.06 90 ALA A CA 1
ATOM 678 C C . ALA A 1 90 ? -10.261 -11.647 4.768 1.00 90.06 90 ALA A C 1
ATOM 680 O O . ALA A 1 90 ? -9.932 -12.757 4.340 1.00 90.06 90 ALA A O 1
ATOM 681 N N . THR A 1 91 ? -10.590 -10.646 3.948 1.00 91.00 91 THR A N 1
ATOM 682 C CA . THR A 1 91 ? -10.654 -10.773 2.484 1.00 91.00 91 THR A CA 1
ATOM 683 C C . THR A 1 91 ? -9.570 -10.002 1.745 1.00 91.00 91 THR A C 1
ATOM 685 O O . THR A 1 91 ? -9.373 -10.247 0.552 1.00 91.00 91 THR A O 1
ATOM 688 N N . MET A 1 92 ? -8.818 -9.132 2.423 1.00 86.06 92 MET A N 1
ATOM 689 C CA . MET A 1 92 ? -7.710 -8.414 1.807 1.00 86.06 92 MET A CA 1
ATOM 690 C C . MET A 1 92 ? -6.696 -9.417 1.250 1.00 86.06 92 MET A C 1
ATOM 692 O O . MET A 1 92 ? -6.186 -10.281 1.964 1.00 86.06 92 MET A O 1
ATOM 696 N N . ASN A 1 93 ? -6.392 -9.290 -0.043 1.00 78.75 93 ASN A N 1
ATOM 697 C CA . ASN A 1 93 ? -5.470 -10.160 -0.786 1.00 78.75 93 ASN A CA 1
ATOM 698 C C . ASN A 1 93 ? -5.974 -11.602 -1.012 1.00 78.75 93 ASN A C 1
ATOM 700 O O . ASN A 1 93 ? -5.202 -12.483 -1.400 1.00 78.75 93 ASN A O 1
ATOM 704 N N . LYS A 1 94 ? -7.270 -11.882 -0.806 1.00 85.50 94 LYS A N 1
ATOM 705 C CA . LYS A 1 94 ? -7.847 -13.185 -1.161 1.00 85.50 94 LYS A CA 1
ATOM 706 C C . LYS A 1 94 ? -7.902 -13.326 -2.685 1.00 85.50 94 LYS A C 1
ATOM 708 O O . LYS A 1 94 ? -8.724 -12.701 -3.341 1.00 85.50 94 LYS A O 1
ATOM 713 N N . GLY A 1 95 ? -7.036 -14.175 -3.235 1.00 81.75 95 GLY A N 1
ATOM 714 C CA . GLY A 1 95 ? -6.928 -14.406 -4.681 1.00 81.75 95 GLY A CA 1
ATOM 715 C C . GLY A 1 95 ? -5.996 -13.438 -5.418 1.00 81.75 95 GLY A C 1
ATOM 716 O O . GLY A 1 95 ? -5.751 -13.650 -6.599 1.00 81.75 95 GLY A O 1
ATOM 717 N N . ASP A 1 96 ? -5.438 -12.445 -4.721 1.00 81.94 96 ASP A N 1
ATOM 718 C CA . ASP A 1 96 ? -4.419 -11.529 -5.243 1.00 81.94 96 ASP A CA 1
ATOM 719 C C . ASP A 1 96 ? -3.208 -11.532 -4.295 1.00 81.94 96 ASP A C 1
ATOM 721 O O . ASP A 1 96 ? -3.134 -10.728 -3.360 1.00 81.94 96 ASP A O 1
ATOM 725 N N . PRO A 1 97 ? -2.301 -12.519 -4.425 1.00 75.44 97 PRO A N 1
ATOM 726 C CA . PRO A 1 97 ? -1.126 -12.592 -3.576 1.00 75.44 97 PRO A CA 1
ATOM 727 C C . PRO A 1 97 ? -0.223 -11.392 -3.855 1.00 75.44 97 PRO A C 1
ATOM 729 O O . PRO A 1 97 ? 0.126 -11.103 -4.997 1.00 75.44 97 PRO A O 1
ATOM 732 N N . LYS A 1 98 ? 0.209 -10.717 -2.787 1.00 77.12 98 LYS A N 1
ATOM 733 C CA . LYS A 1 98 ? 1.141 -9.593 -2.890 1.00 77.12 98 LYS A CA 1
ATOM 734 C C . LYS A 1 98 ? 2.374 -10.011 -3.698 1.00 77.12 98 LYS A C 1
ATOM 736 O O . LYS A 1 98 ? 2.981 -11.042 -3.401 1.00 77.12 98 LYS A O 1
ATOM 741 N N . ALA A 1 99 ? 2.751 -9.201 -4.688 1.00 74.94 99 ALA A N 1
ATOM 742 C CA . ALA A 1 99 ? 3.945 -9.458 -5.483 1.00 74.94 99 ALA A CA 1
ATOM 743 C C . ALA A 1 99 ? 5.180 -9.616 -4.564 1.00 74.94 99 ALA A C 1
ATOM 745 O O . ALA A 1 99 ? 5.340 -8.819 -3.630 1.00 74.94 99 ALA A O 1
ATOM 746 N N . PRO A 1 100 ? 6.042 -10.625 -4.795 1.00 71.50 100 PRO A N 1
ATOM 747 C CA . PRO A 1 100 ? 7.276 -10.798 -4.037 1.00 71.50 100 PRO A CA 1
ATOM 748 C C . PRO A 1 100 ? 8.150 -9.539 -4.083 1.00 71.50 100 PRO A C 1
ATOM 750 O O . PRO A 1 100 ? 8.248 -8.880 -5.119 1.00 71.50 100 PRO A O 1
ATOM 753 N N . ASP A 1 101 ? 8.816 -9.217 -2.971 1.00 72.56 101 ASP A N 1
ATOM 754 C CA . ASP A 1 101 ? 9.790 -8.122 -2.935 1.00 72.56 101 ASP A CA 1
ATOM 755 C C . ASP A 1 101 ? 11.056 -8.523 -3.711 1.00 72.56 101 ASP A C 1
ATOM 757 O O . ASP A 1 101 ? 11.967 -9.153 -3.172 1.00 72.56 101 ASP A O 1
ATOM 761 N N . VAL A 1 102 ? 11.106 -8.160 -4.994 1.00 72.69 102 VAL A N 1
ATOM 762 C CA . VAL A 1 102 ? 12.264 -8.384 -5.877 1.00 72.69 102 VAL A CA 1
ATOM 763 C C . VAL A 1 102 ? 13.386 -7.355 -5.680 1.00 72.69 102 VAL A C 1
ATOM 765 O O . VAL A 1 102 ? 14.449 -7.495 -6.277 1.00 72.69 102 VAL A O 1
ATOM 768 N N . SER A 1 103 ? 13.185 -6.327 -4.844 1.00 67.44 103 SER A N 1
ATOM 769 C CA . SER A 1 103 ? 14.159 -5.238 -4.646 1.00 67.44 103 SER A CA 1
ATOM 770 C C . SER A 1 103 ? 15.275 -5.568 -3.640 1.00 67.44 103 SER A C 1
ATOM 772 O O . SER A 1 103 ? 16.207 -4.782 -3.448 1.00 67.44 103 SER A O 1
ATOM 774 N N . GLY A 1 104 ? 15.224 -6.755 -3.022 1.00 65.62 104 GLY A N 1
ATOM 775 C CA . GLY A 1 104 ? 16.193 -7.190 -2.015 1.00 65.62 104 GLY A CA 1
ATOM 776 C C . GLY A 1 104 ? 16.246 -6.255 -0.791 1.00 65.62 104 GLY A C 1
ATOM 777 O O . GLY A 1 104 ? 15.387 -5.391 -0.606 1.00 65.62 104 GLY A O 1
ATOM 778 N N . PRO A 1 105 ? 17.262 -6.376 0.085 1.00 67.94 105 PRO A N 1
ATOM 779 C CA . PRO A 1 105 ? 17.462 -5.457 1.212 1.00 67.94 105 PRO A CA 1
ATOM 780 C C . PRO A 1 105 ? 18.003 -4.069 0.788 1.00 67.94 105 PRO A C 1
ATOM 782 O O . PRO A 1 105 ? 18.519 -3.330 1.624 1.00 67.94 105 PRO A O 1
ATOM 785 N N . GLY A 1 106 ? 17.935 -3.718 -0.501 1.00 60.38 106 GLY A N 1
ATOM 786 C CA . GLY A 1 106 ? 18.498 -2.488 -1.058 1.00 60.38 106 GLY A CA 1
ATOM 787 C C . GLY A 1 106 ? 17.640 -1.240 -0.824 1.00 60.38 106 GLY A C 1
ATOM 788 O O . GLY A 1 106 ? 16.460 -1.318 -0.487 1.00 60.38 106 GLY A O 1
ATOM 789 N N . ILE A 1 107 ? 18.244 -0.063 -1.031 1.00 60.88 107 ILE A N 1
ATOM 790 C CA . ILE A 1 107 ? 17.596 1.251 -0.826 1.00 60.88 107 ILE A CA 1
ATOM 791 C C . ILE A 1 107 ? 16.584 1.589 -1.931 1.00 60.88 107 ILE A C 1
ATOM 793 O O . ILE A 1 107 ? 15.741 2.466 -1.760 1.00 60.88 107 ILE A O 1
ATOM 797 N N . PHE A 1 108 ? 16.680 0.917 -3.079 1.00 60.94 108 PHE A N 1
ATOM 798 C CA . PHE A 1 108 ? 15.851 1.168 -4.252 1.00 60.94 108 PHE A CA 1
ATOM 799 C C . PHE A 1 108 ? 14.547 0.372 -4.163 1.00 60.94 108 PHE A C 1
ATOM 801 O O . PHE A 1 108 ? 14.323 -0.571 -4.918 1.00 60.94 108 PHE A O 1
ATOM 808 N N . LYS A 1 109 ? 13.694 0.752 -3.208 1.00 61.69 109 LYS A N 1
ATOM 809 C CA . LYS A 1 109 ? 12.323 0.243 -3.091 1.00 61.69 109 LYS A CA 1
ATOM 810 C C . LYS A 1 109 ? 11.364 1.225 -3.758 1.00 61.69 109 LYS A C 1
ATOM 812 O O . LYS A 1 109 ? 11.323 2.392 -3.380 1.00 61.69 109 LYS A O 1
ATOM 817 N N . GLY A 1 110 ? 10.595 0.765 -4.740 1.00 59.88 110 GLY A N 1
ATOM 818 C CA . GLY A 1 110 ? 9.643 1.596 -5.482 1.00 59.88 110 GLY A CA 1
ATOM 819 C C . GLY A 1 110 ? 9.582 1.233 -6.968 1.00 59.88 110 GLY A C 1
ATOM 820 O O . GLY A 1 110 ? 10.347 0.376 -7.411 1.00 59.88 110 GLY A O 1
ATOM 821 N N . PRO A 1 111 ? 8.671 1.851 -7.744 1.00 56.72 111 PRO A N 1
ATOM 822 C CA . PRO A 1 111 ? 8.625 1.670 -9.193 1.00 56.72 111 PRO A CA 1
ATOM 823 C C . PRO A 1 111 ? 10.004 1.950 -9.798 1.00 56.72 111 PRO A C 1
ATOM 825 O O . PRO A 1 111 ? 10.705 2.849 -9.334 1.00 56.72 111 PRO A O 1
ATOM 828 N N . ALA A 1 112 ? 10.388 1.164 -10.806 1.00 55.44 112 ALA A N 1
ATOM 829 C CA . ALA A 1 112 ? 11.697 1.182 -11.455 1.00 55.44 112 ALA A CA 1
ATOM 830 C C . ALA A 1 112 ? 11.972 2.522 -12.162 1.00 55.44 112 ALA A C 1
ATOM 832 O O . ALA A 1 112 ? 11.885 2.635 -13.378 1.00 55.44 112 ALA A O 1
ATOM 833 N N . THR A 1 113 ? 12.262 3.573 -11.400 1.00 54.38 113 THR A N 1
ATOM 834 C CA . THR A 1 113 ? 12.551 4.909 -11.935 1.00 54.38 113 THR A CA 1
ATOM 835 C C . THR A 1 113 ? 14.050 5.184 -12.013 1.00 54.38 113 THR A C 1
ATOM 837 O O . THR A 1 113 ? 14.460 6.123 -12.685 1.00 54.38 113 THR A O 1
ATOM 840 N N . VAL A 1 114 ? 14.883 4.357 -11.368 1.00 55.50 114 VAL A N 1
ATOM 841 C CA . VAL A 1 114 ? 16.341 4.571 -11.259 1.00 55.50 114 VAL A CA 1
ATOM 842 C C . VAL A 1 114 ? 17.191 3.303 -11.396 1.00 55.50 114 VAL A C 1
ATOM 844 O O . VAL A 1 114 ? 18.412 3.363 -11.267 1.00 55.50 114 VAL A O 1
ATOM 847 N N . SER A 1 115 ? 16.602 2.150 -11.715 1.00 52.72 115 SER A N 1
ATOM 848 C CA . SER A 1 115 ? 17.375 0.957 -12.079 1.00 52.72 115 SER A CA 1
ATOM 849 C C . SER A 1 115 ? 17.947 1.138 -13.491 1.00 52.72 115 SER A C 1
ATOM 851 O O . SER A 1 115 ? 17.245 0.922 -14.472 1.00 52.72 115 SER A O 1
ATOM 853 N N . GLY A 1 116 ? 19.199 1.590 -13.595 1.00 56.91 116 GLY A N 1
ATOM 854 C CA . GLY A 1 116 ? 19.922 1.727 -14.871 1.00 56.91 116 GLY A CA 1
ATOM 855 C C . GLY A 1 116 ? 20.591 3.084 -15.098 1.00 56.91 116 GLY A C 1
ATOM 856 O O . GLY A 1 116 ? 21.446 3.207 -15.970 1.00 56.91 116 GLY A O 1
ATOM 857 N N . LEU A 1 117 ? 20.266 4.097 -14.290 1.00 62.91 117 LEU A N 1
ATOM 858 C CA . LEU A 1 117 ? 20.955 5.387 -14.323 1.00 62.91 117 LEU A CA 1
ATOM 859 C C . LEU A 1 117 ? 22.176 5.334 -13.404 1.00 62.91 117 LEU A C 1
ATOM 861 O O . LEU A 1 117 ? 22.070 5.452 -12.184 1.00 62.91 117 LEU A O 1
ATOM 865 N N . CYS A 1 118 ? 23.358 5.175 -13.993 1.00 65.19 118 CYS A N 1
ATOM 866 C CA . CYS A 1 118 ? 24.603 5.415 -13.280 1.00 65.19 118 CYS A CA 1
ATOM 867 C C . CYS A 1 118 ? 24.809 6.930 -13.113 1.00 65.19 118 CYS A C 1
ATOM 869 O O . CYS A 1 118 ? 25.352 7.610 -13.978 1.00 65.19 118 CYS A O 1
ATOM 871 N N . VAL A 1 119 ? 24.311 7.478 -12.004 1.00 73.69 119 VAL A N 1
ATOM 872 C CA . VAL A 1 119 ? 24.464 8.905 -11.655 1.00 73.69 119 VAL A CA 1
ATOM 873 C C . VAL A 1 119 ? 25.756 9.152 -10.858 1.00 73.69 119 VAL A C 1
ATOM 875 O O . VAL A 1 119 ? 26.236 10.281 -10.785 1.00 73.69 119 VAL A O 1
ATOM 878 N N . ILE A 1 120 ? 26.347 8.101 -10.276 1.00 74.88 120 ILE A N 1
ATOM 879 C CA . ILE A 1 120 ? 27.566 8.174 -9.460 1.00 74.88 120 ILE A CA 1
ATOM 880 C C . ILE A 1 120 ? 28.710 7.479 -10.220 1.00 74.88 120 ILE A C 1
ATOM 882 O O . ILE A 1 120 ? 28.678 6.255 -10.347 1.00 74.88 120 ILE A O 1
ATOM 886 N N . PRO A 1 121 ? 29.709 8.219 -10.736 1.00 71.19 121 PRO A N 1
ATOM 887 C CA . PRO A 1 121 ? 30.816 7.643 -11.495 1.00 71.19 121 PRO A CA 1
ATOM 888 C C . PRO A 1 121 ? 31.771 6.819 -10.608 1.00 71.19 121 PRO A C 1
ATOM 890 O O . PRO A 1 121 ? 31.913 7.121 -9.419 1.00 71.19 121 PRO A O 1
ATOM 893 N N . PRO A 1 122 ? 32.484 5.828 -11.181 1.00 71.44 122 PRO A N 1
ATOM 894 C CA . PRO A 1 122 ? 32.593 5.531 -12.612 1.00 71.44 122 PRO A CA 1
ATOM 895 C C . PRO A 1 122 ? 31.464 4.629 -13.127 1.00 71.44 122 PRO A C 1
ATOM 897 O O . PRO A 1 122 ? 31.169 3.584 -12.553 1.00 71.44 122 PRO A O 1
ATOM 900 N N . CYS A 1 123 ? 30.856 5.031 -14.240 1.00 73.88 123 CYS A N 1
ATOM 901 C CA . CYS A 1 123 ? 29.842 4.228 -14.910 1.00 73.88 123 CYS A CA 1
ATOM 902 C C . CYS A 1 123 ? 30.487 3.160 -15.783 1.00 73.88 123 CYS A C 1
ATOM 904 O O . CYS A 1 123 ? 31.520 3.446 -16.394 1.00 73.88 123 CYS A O 1
ATOM 906 N N . PRO A 1 124 ? 29.902 1.951 -15.856 1.00 78.38 124 PRO A N 1
ATOM 907 C CA . PRO A 1 124 ? 30.365 0.957 -16.808 1.00 78.38 124 PRO A CA 1
ATOM 908 C C . PRO A 1 124 ? 30.241 1.531 -18.222 1.00 78.38 124 PRO A C 1
ATOM 910 O O . PRO A 1 124 ? 29.264 2.215 -18.539 1.00 78.38 124 PRO A O 1
ATOM 913 N N . GLU A 1 125 ? 31.248 1.279 -19.054 1.00 78.62 125 GLU A N 1
ATOM 914 C CA . GLU A 1 125 ? 31.182 1.630 -20.469 1.00 78.62 125 GLU A CA 1
ATOM 915 C C . GLU A 1 125 ? 29.991 0.908 -21.120 1.00 78.62 125 GLU A C 1
ATOM 917 O O . GLU A 1 125 ? 29.652 -0.211 -20.714 1.00 78.62 125 GLU A O 1
ATOM 922 N N . PRO A 1 126 ? 29.317 1.537 -22.100 1.00 80.38 126 PRO A N 1
ATOM 923 C CA . PRO A 1 126 ? 28.263 0.863 -22.839 1.00 80.38 126 PRO A CA 1
ATOM 924 C C . PRO A 1 126 ? 28.822 -0.414 -23.480 1.00 80.38 126 PRO A C 1
ATOM 926 O O . PRO A 1 126 ? 29.989 -0.439 -23.883 1.00 80.38 126 PRO A O 1
ATOM 929 N N . PRO A 1 127 ? 28.014 -1.479 -23.586 1.00 82.38 127 PRO A N 1
ATOM 930 C CA . PRO A 1 127 ? 28.468 -2.713 -24.204 1.00 82.38 127 PRO A CA 1
ATOM 931 C C . PRO A 1 127 ? 28.916 -2.446 -25.645 1.00 82.38 127 PRO A C 1
ATOM 933 O O . PRO A 1 127 ? 28.212 -1.799 -26.423 1.00 82.38 127 PRO A O 1
ATOM 936 N N . ALA A 1 128 ? 30.093 -2.955 -26.003 1.00 88.06 128 ALA A N 1
ATOM 937 C CA . ALA A 1 128 ? 30.561 -2.951 -27.379 1.00 88.06 128 ALA A CA 1
ATOM 938 C C . ALA A 1 128 ? 29.874 -4.094 -28.137 1.00 88.06 128 ALA A C 1
ATOM 940 O O . ALA A 1 128 ? 30.131 -5.267 -27.868 1.00 88.06 128 ALA A O 1
ATOM 941 N N . TYR A 1 129 ? 28.998 -3.755 -29.081 1.00 88.38 129 TYR A 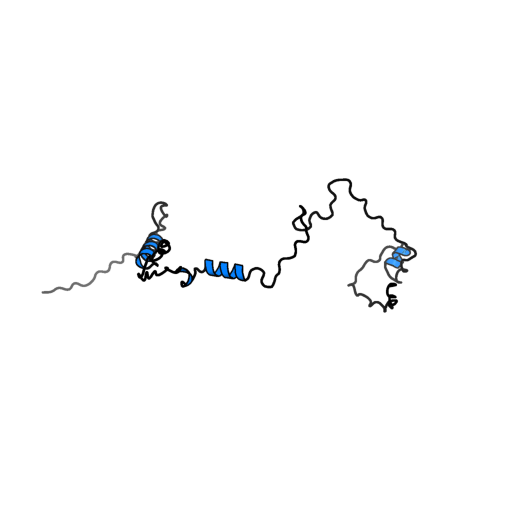N 1
ATOM 942 C CA . TYR A 1 129 ? 28.409 -4.734 -29.989 1.00 88.38 129 TYR A CA 1
ATOM 943 C C . TYR A 1 129 ? 29.386 -5.018 -31.130 1.00 88.38 129 TYR A C 1
ATOM 945 O O . TYR A 1 129 ? 29.761 -4.114 -31.877 1.00 88.38 129 TYR A O 1
ATOM 953 N N . MET A 1 130 ? 29.797 -6.277 -31.256 1.00 88.44 130 MET A N 1
ATOM 954 C CA . MET A 1 130 ? 30.553 -6.778 -32.400 1.00 88.44 130 MET A CA 1
ATOM 955 C C . MET A 1 130 ? 29.566 -7.537 -33.283 1.00 88.44 130 MET A C 1
ATOM 957 O O . MET A 1 130 ? 29.162 -8.641 -32.934 1.00 88.44 130 MET A O 1
ATOM 961 N N . ILE A 1 131 ? 29.115 -6.898 -34.362 1.00 88.31 131 ILE A N 1
ATOM 962 C CA . ILE A 1 131 ? 28.190 -7.489 -35.333 1.00 88.31 131 ILE A CA 1
ATOM 963 C C . ILE A 1 131 ? 29.032 -8.014 -36.492 1.00 88.31 131 ILE A C 1
ATOM 965 O O . ILE A 1 131 ? 29.758 -7.234 -37.115 1.00 88.31 131 ILE A O 1
ATOM 969 N N . ASP A 1 132 ? 28.945 -9.315 -36.758 1.00 89.69 132 ASP A N 1
ATOM 970 C CA . ASP A 1 132 ? 29.499 -9.907 -37.970 1.00 89.69 132 ASP A CA 1
ATOM 971 C C . ASP A 1 132 ? 28.515 -9.677 -39.120 1.00 89.69 132 ASP A C 1
ATOM 973 O O . ASP A 1 132 ? 27.405 -10.206 -39.127 1.00 89.69 132 ASP A O 1
ATOM 977 N N . PHE A 1 133 ? 28.895 -8.821 -40.065 1.00 85.81 133 PHE A N 1
ATOM 978 C CA . PHE A 1 133 ? 28.050 -8.502 -41.213 1.00 85.81 133 PHE A CA 1
ATOM 979 C C . PHE A 1 133 ? 28.052 -9.610 -42.269 1.00 85.81 133 PHE A C 1
ATOM 981 O O . PHE A 1 133 ? 27.145 -9.621 -43.097 1.00 85.81 133 PHE A O 1
ATOM 988 N N . ASP A 1 134 ? 29.023 -10.528 -42.232 1.00 87.38 134 ASP A N 1
ATOM 989 C CA . ASP A 1 134 ? 29.109 -11.649 -43.172 1.00 87.38 134 ASP A CA 1
ATOM 990 C C . ASP A 1 134 ? 28.168 -12.801 -42.768 1.00 87.38 134 ASP A C 1
ATOM 992 O O . ASP A 1 134 ? 27.792 -13.617 -43.609 1.00 87.38 134 ASP A O 1
ATOM 996 N N . GLU A 1 135 ? 27.761 -12.862 -41.495 1.00 91.69 135 GLU A N 1
ATOM 997 C CA . GLU A 1 135 ? 26.799 -13.847 -40.976 1.00 91.69 135 GLU A CA 1
ATOM 998 C C . GLU A 1 135 ? 25.334 -13.399 -41.147 1.00 91.69 135 GLU A C 1
ATOM 1000 O O . GLU A 1 135 ? 24.410 -14.207 -41.039 1.00 91.69 135 GLU A O 1
ATOM 1005 N N . LEU A 1 136 ? 25.092 -12.116 -41.442 1.00 85.19 136 LEU A N 1
ATOM 1006 C CA . LEU A 1 136 ? 23.736 -11.624 -41.673 1.00 85.19 136 LEU A CA 1
ATOM 1007 C C . LEU A 1 136 ? 23.172 -12.186 -42.990 1.00 85.19 136 LEU A C 1
ATOM 1009 O O . LEU A 1 136 ? 23.865 -12.183 -44.010 1.00 85.19 136 LEU A O 1
ATOM 1013 N N . PRO A 1 137 ? 21.902 -12.633 -43.012 1.00 88.94 137 PRO A N 1
ATOM 1014 C CA . PRO A 1 137 ? 21.272 -13.084 -44.244 1.00 88.94 137 PRO A CA 1
ATOM 1015 C C . PRO A 1 137 ? 21.123 -11.929 -45.241 1.00 88.94 137 PRO A C 1
ATOM 1017 O O . PRO A 1 137 ? 20.920 -10.772 -44.861 1.00 88.94 137 PRO A O 1
ATOM 1020 N N . GLU A 1 138 ? 21.175 -12.259 -46.532 1.00 88.38 138 GLU A N 1
ATOM 1021 C CA . GLU A 1 138 ? 20.936 -11.284 -47.595 1.00 88.38 138 GLU A CA 1
ATOM 1022 C C . GLU A 1 138 ? 19.503 -10.739 -47.511 1.00 88.38 138 GLU A C 1
ATOM 1024 O O . GLU A 1 138 ? 18.554 -11.463 -47.196 1.00 88.38 138 GLU A O 1
ATOM 1029 N N . ALA A 1 139 ? 19.338 -9.448 -47.803 1.00 90.38 139 ALA A N 1
ATOM 1030 C CA . ALA A 1 139 ? 18.040 -8.803 -47.701 1.00 90.38 139 ALA A CA 1
ATOM 1031 C C . ALA A 1 139 ? 17.016 -9.438 -48.670 1.00 90.38 139 ALA A C 1
ATOM 1033 O O . ALA A 1 139 ? 17.344 -9.676 -49.838 1.00 90.38 139 ALA A O 1
ATOM 1034 N N . PRO A 1 140 ? 15.752 -9.643 -48.247 1.00 88.50 140 PRO A N 1
ATOM 1035 C CA . PRO A 1 140 ? 14.721 -10.194 -49.119 1.00 88.50 140 PRO A CA 1
ATOM 1036 C C . PRO A 1 140 ? 14.517 -9.354 -50.392 1.00 88.50 140 PRO A C 1
ATOM 1038 O O . PRO A 1 140 ? 14.542 -8.115 -50.321 1.00 88.50 140 PRO A O 1
ATOM 1041 N N . PRO A 1 141 ? 14.265 -9.986 -51.553 1.00 87.31 141 PRO A N 1
ATOM 1042 C CA . PRO A 1 141 ? 14.076 -9.275 -52.810 1.00 87.31 141 PRO A CA 1
ATOM 1043 C C . PRO A 1 141 ? 12.828 -8.388 -52.764 1.00 87.31 141 PRO A C 1
ATOM 1045 O O . PRO A 1 141 ? 11.765 -8.785 -52.298 1.00 87.31 141 PRO A O 1
ATOM 1048 N N . GLY A 1 142 ? 12.944 -7.166 -53.272 1.00 84.19 142 GLY A N 1
ATOM 1049 C CA . GLY A 1 142 ? 11.879 -6.167 -53.278 1.00 84.19 142 GLY A CA 1
ATOM 1050 C C . GLY A 1 142 ? 11.731 -5.378 -51.974 1.00 84.19 142 GLY A C 1
ATOM 1051 O O . GLY A 1 142 ? 11.037 -4.353 -52.003 1.00 84.19 142 GLY A O 1
ATOM 1052 N N . SER A 1 143 ? 12.400 -5.794 -50.889 1.00 85.19 143 SER A N 1
ATOM 1053 C CA . SER A 1 143 ? 12.351 -5.135 -49.579 1.00 85.19 143 SER A CA 1
ATOM 1054 C C . SER A 1 143 ? 13.050 -3.772 -49.577 1.00 85.19 143 SER A C 1
ATOM 1056 O O . SER A 1 143 ? 13.905 -3.463 -50.414 1.00 85.19 143 SER A O 1
ATOM 1058 N N . ASP A 1 144 ? 12.712 -2.935 -48.598 1.00 89.38 144 ASP A N 1
ATOM 1059 C CA . ASP A 1 144 ? 13.433 -1.679 -48.391 1.00 89.38 144 ASP A CA 1
ATOM 1060 C C . ASP A 1 144 ? 14.882 -1.909 -47.934 1.00 89.38 144 ASP A C 1
ATOM 1062 O O . ASP A 1 144 ? 15.752 -1.109 -48.283 1.00 89.38 144 ASP A O 1
ATOM 1066 N N . ALA A 1 145 ? 15.172 -3.027 -47.260 1.00 89.25 145 ALA A N 1
ATOM 1067 C CA . ALA A 1 145 ? 16.533 -3.412 -46.891 1.00 89.25 145 ALA A CA 1
ATOM 1068 C C . ALA A 1 145 ? 17.418 -3.665 -48.129 1.00 89.25 145 ALA A C 1
ATOM 1070 O O . ALA A 1 145 ? 18.512 -3.107 -48.217 1.00 89.25 145 ALA A O 1
ATOM 1071 N N . GLU A 1 146 ? 16.922 -4.392 -49.141 1.00 90.44 146 GLU A N 1
ATOM 1072 C CA . GLU A 1 146 ? 17.648 -4.629 -50.406 1.00 90.44 146 GLU A CA 1
ATOM 1073 C C . GLU A 1 146 ? 17.935 -3.307 -51.141 1.00 90.44 146 GLU A C 1
ATOM 1075 O O . GLU A 1 146 ? 18.997 -3.095 -51.731 1.00 90.44 146 GLU A O 1
ATOM 1080 N N . ARG A 1 147 ? 16.989 -2.366 -51.091 1.00 90.44 147 ARG A N 1
ATOM 1081 C CA . ARG A 1 147 ? 17.129 -1.055 -51.738 1.00 90.44 147 ARG A CA 1
ATOM 1082 C C . ARG A 1 147 ? 18.157 -0.177 -51.048 1.00 90.44 147 ARG A C 1
ATOM 1084 O O . ARG A 1 147 ? 18.959 0.448 -51.741 1.00 90.44 147 ARG A O 1
ATOM 1091 N N . VAL A 1 148 ? 18.158 -0.166 -49.718 1.00 90.38 148 VAL A N 1
ATOM 1092 C CA . VAL A 1 148 ? 19.170 0.534 -48.922 1.00 90.38 148 VAL A CA 1
ATOM 1093 C C . VAL A 1 148 ? 20.551 -0.078 -49.158 1.00 90.38 148 VAL A C 1
ATOM 1095 O O . VAL A 1 148 ? 21.499 0.674 -49.375 1.00 90.38 148 VAL A O 1
ATOM 1098 N N . GLY A 1 149 ? 20.653 -1.410 -49.249 1.00 87.56 149 GLY A N 1
ATOM 1099 C CA . GLY A 1 149 ? 21.889 -2.100 -49.642 1.00 87.56 149 GLY A CA 1
ATOM 1100 C C . GLY A 1 149 ? 22.417 -1.667 -51.018 1.00 87.56 149 GLY A C 1
ATOM 1101 O O . GLY A 1 149 ? 23.623 -1.608 -51.241 1.00 87.56 149 GLY A O 1
ATOM 1102 N N . ARG A 1 150 ? 21.522 -1.258 -51.928 1.00 88.69 150 ARG A N 1
ATOM 1103 C CA . ARG A 1 150 ? 21.848 -0.694 -53.255 1.00 88.69 150 ARG A CA 1
ATOM 1104 C C . ARG A 1 150 ? 22.028 0.831 -53.270 1.00 88.69 150 ARG A C 1
ATOM 1106 O O . ARG A 1 150 ? 22.193 1.409 -54.344 1.00 88.69 150 ARG A O 1
ATOM 1113 N N . GLY A 1 151 ? 21.965 1.498 -52.117 1.00 90.69 151 GLY A N 1
ATOM 1114 C CA . GLY A 1 151 ? 22.078 2.956 -52.001 1.00 90.69 151 GLY A CA 1
ATOM 1115 C C . GLY A 1 151 ? 20.843 3.738 -52.472 1.00 90.69 151 GLY A C 1
ATOM 1116 O O . GLY A 1 151 ? 20.939 4.933 -52.751 1.00 90.69 151 GLY A O 1
ATOM 1117 N N . LEU A 1 152 ? 19.682 3.087 -52.583 1.00 91.06 152 LEU A N 1
ATOM 1118 C CA . LEU A 1 152 ? 18.407 3.722 -52.923 1.00 91.06 152 LEU A CA 1
ATOM 1119 C C . LEU A 1 152 ? 17.635 4.084 -51.642 1.00 91.06 152 LEU A C 1
ATOM 1121 O O . LEU A 1 152 ? 17.608 3.318 -50.684 1.00 91.06 152 LEU A O 1
ATOM 1125 N N . ALA A 1 153 ? 16.965 5.239 -51.628 1.00 89.00 153 ALA A N 1
ATOM 1126 C CA . ALA A 1 153 ? 16.178 5.693 -50.474 1.00 89.00 153 ALA A CA 1
ATOM 1127 C C . ALA A 1 153 ? 14.958 4.784 -50.214 1.00 89.00 153 ALA A C 1
ATOM 1129 O O . ALA A 1 153 ? 14.302 4.455 -51.196 1.00 89.00 153 ALA A O 1
ATOM 1130 N N . PRO A 1 154 ? 14.584 4.425 -48.969 1.00 87.81 154 PRO A N 1
ATOM 1131 C CA . PRO A 1 154 ? 13.398 3.607 -48.648 1.00 87.81 154 PRO A CA 1
ATOM 1132 C C . PRO A 1 154 ? 12.102 4.101 -49.319 1.00 87.81 154 PRO A C 1
ATOM 1134 O O . PRO A 1 154 ? 11.951 5.301 -49.552 1.00 87.81 154 PRO A O 1
ATOM 1137 N N . ARG A 1 155 ? 11.189 3.190 -49.688 1.00 84.69 155 ARG A N 1
ATOM 1138 C CA . ARG A 1 155 ? 9.894 3.543 -50.308 1.00 84.69 155 ARG A CA 1
ATOM 1139 C C . ARG A 1 155 ? 8.894 4.010 -49.252 1.00 84.69 155 ARG A C 1
ATOM 1141 O O . ARG A 1 155 ? 7.927 4.676 -49.609 1.00 84.69 155 ARG A O 1
ATOM 1148 N N . GLY A 1 156 ? 9.179 3.729 -47.980 1.00 77.06 156 GLY A N 1
ATOM 1149 C CA . GLY A 1 156 ? 8.239 3.938 -46.891 1.00 77.06 156 GLY A CA 1
ATOM 1150 C C . GLY A 1 156 ? 7.286 2.753 -46.785 1.00 77.06 156 GLY A C 1
ATOM 1151 O O . GLY A 1 156 ? 7.152 1.961 -47.714 1.00 77.06 156 GLY A O 1
ATOM 1152 N N . TYR A 1 157 ? 6.655 2.631 -45.624 1.00 71.69 157 TYR A N 1
ATOM 1153 C CA . TYR A 1 157 ? 5.715 1.563 -45.316 1.00 71.69 157 TYR A CA 1
ATOM 1154 C C . TYR A 1 157 ? 4.295 2.137 -45.290 1.00 71.69 157 TYR A C 1
ATOM 1156 O O . TYR A 1 157 ? 4.012 3.014 -44.473 1.00 71.69 157 TYR A O 1
ATOM 1164 N N . ASP A 1 158 ? 3.430 1.689 -46.201 1.00 69.25 158 ASP A N 1
ATOM 1165 C CA . ASP A 1 158 ? 2.026 2.107 -46.329 1.00 69.25 158 ASP A CA 1
ATOM 1166 C C . ASP A 1 158 ? 1.014 0.978 -46.036 1.00 69.25 158 ASP A C 1
ATOM 1168 O O . ASP A 1 158 ? -0.191 1.210 -46.117 1.00 69.25 158 ASP A O 1
ATOM 1172 N N . GLY A 1 159 ? 1.493 -0.216 -45.665 1.00 64.75 159 GLY A N 1
ATOM 1173 C CA . GLY A 1 159 ? 0.678 -1.398 -45.350 1.00 64.75 159 GLY A CA 1
ATOM 1174 C C . GLY A 1 159 ? 0.479 -1.670 -43.852 1.00 64.75 159 GLY A C 1
ATOM 1175 O O . GLY A 1 159 ? 1.017 -0.977 -42.993 1.00 64.75 159 GLY A O 1
ATOM 1176 N N . GLU A 1 160 ? -0.291 -2.709 -43.524 1.00 60.97 160 GLU A N 1
ATOM 1177 C CA . GLU A 1 160 ? -0.414 -3.298 -42.180 1.00 60.97 160 GLU A CA 1
ATOM 1178 C C . GLU A 1 160 ? 0.455 -4.562 -42.101 1.00 60.97 160 GLU A C 1
ATOM 1180 O O . GLU A 1 160 ? 0.620 -5.261 -43.094 1.00 60.97 160 GLU A O 1
ATOM 1185 N N . PHE A 1 161 ? 1.112 -4.796 -40.958 1.00 56.31 161 PHE A N 1
ATOM 1186 C CA . PHE A 1 161 ? 2.095 -5.880 -40.796 1.00 56.31 161 PHE A CA 1
ATOM 1187 C C . PHE A 1 161 ? 1.401 -7.244 -40.838 1.00 56.31 161 PHE A C 1
ATOM 1189 O O . PHE A 1 161 ? 0.684 -7.594 -39.902 1.00 56.31 161 PHE A O 1
ATOM 1196 N N . GLU A 1 162 ? 1.646 -8.009 -41.899 1.00 63.66 162 GLU A N 1
ATOM 1197 C CA . GLU A 1 162 ? 1.298 -9.425 -41.991 1.00 63.66 162 GLU A CA 1
ATOM 1198 C C . GLU A 1 162 ? 2.593 -10.241 -41.846 1.00 63.66 162 GLU A C 1
ATOM 1200 O O . GLU A 1 162 ? 3.471 -10.134 -42.704 1.00 63.66 162 GLU A O 1
ATOM 1205 N N . PRO A 1 163 ? 2.781 -10.993 -40.747 1.00 58.38 163 PRO A N 1
ATOM 1206 C CA . PRO A 1 163 ? 3.935 -11.870 -40.612 1.00 58.38 163 PRO A CA 1
ATOM 1207 C C . PRO A 1 163 ? 3.817 -13.016 -41.623 1.00 58.38 163 PRO A C 1
ATOM 1209 O O . PRO A 1 163 ? 2.821 -13.739 -41.622 1.00 58.38 163 PRO A O 1
ATOM 1212 N N . GLU A 1 164 ? 4.825 -13.181 -42.478 1.00 64.25 164 GLU A N 1
ATOM 1213 C CA . GLU A 1 164 ? 4.973 -14.400 -43.275 1.00 64.25 164 GLU A CA 1
ATOM 1214 C C . GLU A 1 164 ? 5.399 -15.543 -42.341 1.00 64.25 164 GLU A C 1
ATOM 1216 O O . GLU A 1 164 ? 6.276 -15.370 -41.495 1.00 64.25 164 GLU A O 1
ATOM 1221 N N . GLU A 1 165 ? 4.712 -16.683 -42.443 1.00 56.81 165 GLU A N 1
ATOM 1222 C CA . GLU A 1 165 ? 4.961 -17.874 -41.631 1.00 56.81 165 GLU A CA 1
ATOM 1223 C C . GLU A 1 165 ? 6.341 -18.450 -41.971 1.00 56.81 165 GLU A C 1
ATOM 1225 O O . GLU A 1 165 ? 6.612 -18.810 -43.117 1.00 56.81 165 GLU A O 1
ATOM 1230 N N . ASP A 1 166 ? 7.212 -18.520 -40.965 1.00 51.91 166 ASP A N 1
ATOM 1231 C CA . ASP A 1 166 ? 8.550 -19.091 -41.067 1.00 51.91 166 ASP A CA 1
ATOM 1232 C C . ASP A 1 166 ? 8.477 -20.543 -41.585 1.00 51.91 166 ASP A C 1
ATOM 1234 O O . ASP A 1 166 ? 7.925 -21.426 -40.921 1.00 51.91 166 ASP A O 1
ATOM 1238 N N . GLU A 1 167 ? 9.062 -20.819 -42.757 1.00 56.25 167 GLU A N 1
ATOM 1239 C CA . GLU A 1 167 ? 9.334 -22.190 -43.198 1.00 56.25 167 GLU A CA 1
ATOM 1240 C C . GLU A 1 167 ? 10.380 -22.822 -42.259 1.00 56.25 167 GLU A C 1
ATOM 1242 O O . GLU A 1 167 ? 11.586 -22.640 -42.410 1.00 56.25 167 GLU A O 1
ATOM 1247 N N . GLU A 1 168 ? 9.869 -23.523 -41.244 1.00 53.38 168 GLU A N 1
ATOM 1248 C CA . GLU A 1 168 ? 10.436 -24.659 -40.506 1.00 53.38 168 GLU A CA 1
ATOM 1249 C C . GLU A 1 168 ? 11.973 -24.788 -40.546 1.00 53.38 168 GLU A C 1
ATOM 1251 O O . GLU A 1 168 ? 12.555 -25.632 -41.235 1.00 53.38 168 GLU A O 1
ATOM 1256 N N . ALA A 1 169 ? 12.650 -23.983 -39.723 1.00 49.28 169 ALA A N 1
ATOM 1257 C CA . ALA A 1 169 ? 14.024 -24.255 -39.326 1.00 49.28 169 ALA A CA 1
ATOM 1258 C C . ALA A 1 169 ? 14.050 -25.563 -38.516 1.00 49.28 169 ALA A C 1
ATOM 1260 O O . ALA A 1 169 ? 13.660 -25.606 -37.352 1.00 49.28 169 ALA A O 1
ATOM 1261 N N . THR A 1 170 ? 14.491 -26.648 -39.154 1.00 48.84 170 THR A N 1
ATOM 1262 C CA . THR A 1 170 ? 14.754 -27.935 -38.500 1.00 48.84 170 THR A CA 1
ATOM 1263 C C . THR A 1 170 ? 15.754 -27.730 -37.356 1.00 48.84 170 THR A C 1
ATOM 1265 O O . THR A 1 170 ? 16.915 -27.398 -37.599 1.00 48.84 170 THR A O 1
ATOM 1268 N N . GLU A 1 171 ? 15.309 -27.921 -36.112 1.00 51.22 171 GLU A N 1
ATOM 1269 C CA . GLU A 1 171 ? 16.167 -27.912 -34.923 1.00 51.22 171 GLU A CA 1
ATOM 1270 C C . GLU A 1 171 ? 17.209 -29.047 -35.015 1.00 51.22 171 GLU A C 1
ATOM 1272 O O . GLU A 1 171 ? 16.823 -30.211 -35.165 1.00 51.22 171 GLU A O 1
ATOM 1277 N N . PRO A 1 172 ? 18.526 -28.784 -34.906 1.00 49.31 172 PRO A N 1
ATOM 1278 C CA . PRO A 1 172 ? 19.478 -29.854 -34.655 1.00 49.31 172 PRO A CA 1
ATOM 1279 C C . PRO A 1 172 ? 19.348 -30.311 -33.196 1.00 49.31 172 PRO A C 1
ATOM 1281 O O . PRO A 1 172 ? 19.602 -29.560 -32.254 1.00 49.31 172 PRO A O 1
ATOM 1284 N N . GLU A 1 173 ? 18.933 -31.568 -33.049 1.00 55.09 173 GLU A N 1
ATOM 1285 C CA . GLU A 1 173 ? 18.862 -32.351 -31.816 1.00 55.09 173 GLU A CA 1
ATOM 1286 C C . GLU A 1 173 ? 20.129 -32.147 -30.961 1.00 55.09 173 GLU A C 1
ATOM 1288 O O . GLU A 1 173 ? 21.256 -32.344 -31.421 1.00 55.09 173 GLU A O 1
ATOM 1293 N N . SER A 1 174 ? 19.949 -31.692 -29.720 1.00 49.47 174 SER A N 1
ATOM 1294 C CA . SER A 1 174 ? 21.046 -31.440 -28.784 1.00 49.47 174 SER A CA 1
ATOM 1295 C C . SER A 1 174 ? 21.532 -32.751 -28.161 1.00 49.47 174 SER A C 1
ATOM 1297 O O . SER A 1 174 ? 20.789 -33.436 -27.459 1.00 49.47 174 SER A O 1
ATOM 1299 N N . ASP A 1 175 ? 22.799 -33.095 -28.399 1.00 61.75 175 ASP A N 1
ATOM 1300 C CA . ASP A 1 175 ? 23.468 -34.211 -27.725 1.00 61.75 175 ASP A CA 1
ATOM 1301 C C . ASP A 1 175 ? 23.541 -33.969 -26.199 1.00 61.75 175 ASP A C 1
ATOM 1303 O O . ASP A 1 175 ? 23.889 -32.863 -25.762 1.00 61.75 175 ASP A O 1
ATOM 1307 N N . PRO A 1 176 ? 23.254 -34.978 -25.351 1.00 69.31 176 PRO A N 1
ATOM 1308 C CA . PRO A 1 176 ? 23.319 -34.826 -23.901 1.00 69.31 176 PRO A CA 1
ATOM 1309 C C . PRO A 1 176 ? 24.772 -34.715 -23.392 1.00 69.31 176 PRO A C 1
ATOM 1311 O O . PRO A 1 176 ? 25.686 -35.315 -23.965 1.00 69.31 176 PRO A O 1
ATOM 1314 N N . PRO A 1 177 ? 25.007 -33.982 -22.284 1.00 60.09 177 PRO A N 1
ATOM 1315 C CA . PRO A 1 177 ? 26.352 -33.710 -21.786 1.00 60.09 177 PRO A CA 1
ATOM 1316 C C . PRO A 1 177 ? 27.058 -34.975 -21.257 1.00 60.09 177 PRO A C 1
ATOM 1318 O O . PRO A 1 177 ? 26.399 -35.878 -20.731 1.00 60.09 177 PRO A O 1
ATOM 1321 N N . PRO A 1 178 ? 28.401 -35.041 -21.359 1.00 62.62 178 PRO A N 1
ATOM 1322 C CA . PRO A 1 178 ? 29.179 -36.189 -20.904 1.00 62.62 178 PRO A CA 1
ATOM 1323 C C . PRO A 1 178 ? 29.136 -36.337 -19.373 1.00 62.62 178 PRO A C 1
ATOM 1325 O O . PRO A 1 178 ? 29.217 -35.346 -18.646 1.00 62.62 178 PRO A O 1
ATOM 1328 N N . GLN A 1 179 ? 29.012 -37.590 -18.921 1.00 60.62 179 GLN A N 1
ATOM 1329 C CA . GLN A 1 179 ? 29.020 -38.031 -17.516 1.00 60.62 179 GLN A CA 1
ATOM 1330 C C . GLN A 1 179 ? 30.415 -37.956 -16.888 1.00 60.62 179 GLN A C 1
ATOM 1332 O O . GLN A 1 179 ? 31.389 -38.325 -17.587 1.00 60.62 179 GLN A O 1
#

Foldseek 3Di:
DDDDDDDDDDDDDDDPPPPPPPPDDPPDDDVVVVVVVVCCVVPNDDDDDPQDDDDDDDDDPDDDDDDGDPPCQVVDDDDPVVVVVVVCVVCPCPVPPDDDDPVPPDPPPDPPPDVPDPPDDPDDDDDDDDDDPVPDDDDDPPAQSNCVVVVHHGPDDPDDDDDDDDDDPDDDDDDDDDD

Radius of gyration: 44.42 Å; chains: 1; bounding box: 115×76×106 Å

Sequence (179 aa):
MSRNHLALALLFGTAPLAAQTADRDPGTTDPVEEAFDAARDAYGPPPPAPPQPDCEQPEGNEIVVCARLEEQSQFRIRSDEDAENEYAAATMNKGDPKAPDVSGPGIFKGPATVSGLCVIPPCPEPPAYMIDFDELPEAPPGSDAERVGRGLAPRGYDGEFEPEEDEEATEPESDPPPQ

pLDDT: mean 71.92, std 14.91, range [36.91, 93.81]

Organism: NCBI:txid2268576